Protein AF-A0A3Q7NUF5-F1 (afdb_monomer_lite)

Sequence (103 aa):
NRVARVRVGKGDKLVTYEEVQVPHYTAHCKGWLSLHAGCLVDQLILKRWANQLEICVLVLRQLPAHNFYFLVGYSETLLSHFYKCPVRLHLQTVPSKVVYKYI

Structure (mmCIF, N/CA/C/O backbone):
data_AF-A0A3Q7NUF5-F1
#
_entry.id   AF-A0A3Q7NUF5-F1
#
loop_
_atom_site.group_PDB
_atom_site.id
_atom_site.type_symbol
_atom_site.label_atom_id
_atom_site.label_alt_id
_atom_site.label_comp_id
_atom_site.label_asym_id
_atom_site.label_entity_id
_atom_site.label_seq_id
_atom_site.pdbx_PDB_ins_code
_atom_site.Cartn_x
_atom_site.Cartn_y
_atom_site.Cartn_z
_atom_site.occupancy
_atom_site.B_iso_or_equiv
_atom_site.auth_seq_id
_atom_site.auth_comp_id
_atom_site.auth_asym_id
_atom_site.auth_atom_id
_atom_site.pdbx_PDB_model_num
ATOM 1 N N . ASN A 1 1 ? -13.478 24.978 7.851 1.00 67.25 1 ASN A N 1
ATOM 2 C CA . ASN A 1 1 ? -12.466 24.157 7.149 1.00 67.25 1 ASN A CA 1
ATOM 3 C C . ASN A 1 1 ? -12.748 22.663 7.387 1.00 67.25 1 ASN A C 1
ATOM 5 O O . ASN A 1 1 ? -12.731 22.259 8.546 1.00 67.25 1 ASN A O 1
ATOM 9 N N . ARG A 1 2 ? -13.113 21.879 6.352 1.00 79.06 2 ARG A N 1
ATOM 10 C CA . ARG A 1 2 ? -13.600 20.471 6.464 1.00 79.06 2 ARG A CA 1
ATOM 11 C C . ARG A 1 2 ? -12.648 19.406 5.882 1.00 79.06 2 ARG A C 1
ATOM 13 O O . ARG A 1 2 ? -12.920 18.223 6.036 1.00 79.06 2 ARG A O 1
ATOM 20 N N . VAL A 1 3 ? -11.576 19.809 5.205 1.00 79.38 3 VAL A N 1
ATOM 21 C CA . VAL A 1 3 ? -10.697 18.908 4.439 1.00 79.38 3 VAL A CA 1
ATOM 22 C C . VAL A 1 3 ? -9.870 18.011 5.367 1.00 79.38 3 VAL A C 1
ATOM 24 O O . VAL A 1 3 ? -9.301 18.524 6.331 1.00 79.38 3 VAL A O 1
ATOM 27 N N . ALA A 1 4 ? -9.816 16.704 5.064 1.00 77.56 4 ALA A N 1
ATOM 28 C CA . ALA A 1 4 ? -9.035 15.677 5.773 1.00 77.56 4 ALA A CA 1
ATOM 29 C C . ALA A 1 4 ? -9.155 15.752 7.310 1.00 77.56 4 ALA A C 1
ATOM 31 O O . ALA A 1 4 ? -8.175 15.696 8.045 1.00 77.56 4 ALA A O 1
ATOM 32 N N . ARG A 1 5 ? -10.388 15.948 7.797 1.00 82.56 5 ARG A N 1
ATOM 33 C CA . ARG A 1 5 ? -10.728 15.963 9.224 1.00 82.56 5 ARG A CA 1
ATOM 34 C C . ARG A 1 5 ? -11.799 14.927 9.503 1.00 82.56 5 ARG A C 1
ATOM 36 O O . ARG A 1 5 ? -12.887 14.988 8.926 1.00 82.56 5 ARG A O 1
ATOM 43 N N . VAL A 1 6 ? -11.527 14.031 10.441 1.00 85.38 6 VAL A N 1
ATOM 44 C CA . VAL A 1 6 ? -12.544 13.125 10.976 1.00 85.38 6 VAL A CA 1
ATOM 45 C C . VAL A 1 6 ? -13.426 13.892 11.963 1.00 85.38 6 VAL A C 1
ATOM 47 O O . VAL A 1 6 ? -12.930 14.577 12.855 1.00 85.38 6 VAL A O 1
ATOM 50 N N . ARG A 1 7 ? -14.751 13.822 11.780 1.00 86.31 7 ARG A N 1
ATOM 51 C CA . ARG A 1 7 ? -15.715 14.431 12.710 1.00 86.31 7 ARG A CA 1
ATOM 52 C C . ARG A 1 7 ? -15.830 13.606 13.985 1.00 86.31 7 ARG A C 1
ATOM 54 O O . ARG A 1 7 ? -15.847 12.379 13.911 1.00 86.31 7 ARG A O 1
ATOM 61 N N . VAL A 1 8 ? -15.960 14.314 15.104 1.00 85.62 8 VAL A N 1
ATOM 62 C CA . VAL A 1 8 ? -16.209 13.729 16.423 1.00 85.62 8 VAL A CA 1
ATOM 63 C C . VAL A 1 8 ? -17.616 13.149 16.471 1.00 85.62 8 VAL A C 1
ATOM 65 O O . VAL A 1 8 ? -18.553 13.766 15.956 1.00 85.62 8 VAL A O 1
ATOM 68 N N . GLY A 1 9 ? -17.734 11.950 17.035 1.00 83.38 9 GLY A N 1
ATOM 69 C CA . GLY A 1 9 ? -18.984 11.225 17.188 1.00 83.38 9 GLY A CA 1
ATOM 70 C C . GLY A 1 9 ? -19.235 10.878 18.651 1.00 83.38 9 GLY A C 1
ATOM 71 O O . GLY A 1 9 ? -18.974 11.674 19.547 1.00 83.38 9 GLY A O 1
ATOM 72 N N . LYS A 1 10 ? -19.782 9.683 18.882 1.00 86.44 10 LYS A N 1
ATOM 73 C CA . LYS A 1 10 ? -20.142 9.177 20.213 1.00 86.44 10 LYS A CA 1
ATOM 74 C C . LYS A 1 10 ? -18.965 8.522 20.959 1.00 86.44 10 LYS A C 1
ATOM 76 O O . LYS A 1 10 ? -19.145 8.091 22.089 1.00 86.44 10 LYS A O 1
ATOM 81 N N . GLY A 1 11 ? -17.777 8.462 20.345 1.00 83.19 11 GLY A N 1
ATOM 82 C CA . GLY A 1 11 ? -16.599 7.777 20.887 1.00 83.19 11 GLY A CA 1
ATOM 83 C C . GLY A 1 11 ? -16.390 6.353 20.362 1.00 83.19 11 GLY A C 1
ATOM 84 O O . GLY A 1 11 ? -15.371 5.746 20.659 1.00 83.19 11 GLY A O 1
ATOM 85 N N . ASP A 1 12 ? -17.304 5.814 19.555 1.00 86.12 12 ASP A N 1
ATOM 86 C CA . ASP A 1 12 ? -17.200 4.436 19.050 1.00 86.12 12 ASP A CA 1
ATOM 87 C C . ASP A 1 12 ? -16.319 4.322 17.794 1.00 86.12 12 ASP A C 1
ATOM 89 O O . ASP A 1 12 ? -16.023 3.224 17.314 1.00 86.12 12 ASP A O 1
ATOM 93 N N . LYS A 1 13 ? -15.907 5.454 17.204 1.00 86.12 13 LYS A N 1
ATOM 94 C CA . LYS A 1 13 ? -15.211 5.446 15.922 1.00 86.12 13 LYS A CA 1
ATOM 95 C C . LYS A 1 13 ? -13.721 5.192 16.117 1.00 86.12 13 LYS A C 1
ATOM 97 O O . LYS A 1 13 ? -12.993 6.026 16.650 1.00 86.12 13 LYS A O 1
ATOM 102 N N . LEU A 1 14 ? -13.263 4.063 15.582 1.00 83.94 14 LEU A N 1
ATOM 103 C CA . LEU A 1 14 ? -11.850 3.703 15.484 1.00 83.94 14 LEU A CA 1
ATOM 104 C C . LEU A 1 14 ? -11.158 4.533 14.402 1.00 83.94 14 LEU A C 1
ATOM 106 O O . LEU A 1 14 ? -11.534 4.458 13.227 1.00 83.94 14 LEU A O 1
ATOM 110 N N . VAL A 1 15 ? -10.123 5.283 14.779 1.00 84.38 15 VAL A N 1
ATOM 111 C CA . VAL A 1 15 ? -9.361 6.118 13.844 1.00 84.38 15 VAL A CA 1
ATOM 112 C C . VAL A 1 15 ? -7.878 5.749 13.880 1.00 84.38 15 VAL A C 1
ATOM 114 O O . VAL A 1 15 ? -7.286 5.575 14.950 1.00 84.38 15 VAL A O 1
ATOM 117 N N . THR A 1 16 ? -7.281 5.596 12.696 1.00 84.94 16 THR A N 1
ATOM 118 C CA . THR A 1 16 ? -5.833 5.365 12.535 1.00 84.94 16 THR A CA 1
ATOM 119 C C . THR A 1 16 ? -5.045 6.659 12.699 1.00 84.94 16 THR A C 1
ATOM 121 O O . THR A 1 16 ? -5.582 7.750 12.525 1.00 84.94 16 THR A O 1
ATOM 124 N N . TYR A 1 17 ? -3.750 6.543 12.992 1.00 82.50 17 TYR A N 1
ATOM 125 C CA . TYR A 1 17 ? -2.854 7.691 13.153 1.00 82.50 17 TYR A CA 1
ATOM 126 C C . TYR A 1 17 ? -2.923 8.673 11.968 1.00 82.50 17 TYR A C 1
ATOM 128 O O . TYR A 1 17 ? -3.095 9.876 12.155 1.00 82.50 17 TYR A O 1
ATOM 136 N N . GLU A 1 18 ? -2.891 8.137 10.746 1.00 78.94 18 GLU A N 1
ATOM 137 C CA . GLU A 1 18 ? -2.933 8.920 9.508 1.00 78.94 18 GLU A CA 1
ATOM 138 C C . GLU A 1 18 ? -4.263 9.663 9.302 1.00 78.94 18 GLU A C 1
ATOM 140 O O . GLU A 1 18 ? -4.258 10.779 8.779 1.00 78.94 18 GLU A O 1
ATOM 145 N N . GLU A 1 19 ? -5.381 9.066 9.731 1.00 80.69 19 GLU A N 1
ATOM 146 C CA . GLU A 1 19 ? -6.739 9.617 9.612 1.00 80.69 19 GLU A CA 1
ATOM 147 C C . GLU A 1 19 ? -7.049 10.676 10.690 1.00 80.69 19 GLU A C 1
ATOM 149 O O . GLU A 1 19 ? -7.873 11.563 10.459 1.00 80.69 19 GLU A O 1
ATOM 154 N N . VAL A 1 20 ? -6.428 10.599 11.876 1.00 83.12 20 VAL A N 1
ATOM 155 C CA . VAL A 1 20 ? -6.634 11.593 12.952 1.00 83.12 20 VAL A CA 1
ATOM 156 C C . VAL A 1 20 ? -6.019 12.942 12.581 1.00 83.12 20 VAL A C 1
ATOM 158 O O . VAL A 1 20 ? -6.513 13.992 13.006 1.00 83.12 20 VAL A O 1
ATOM 161 N N . GLN A 1 21 ? -4.946 12.924 11.794 1.00 82.81 21 GLN A N 1
ATOM 162 C CA . GLN A 1 21 ? -4.121 14.100 11.622 1.00 82.81 21 GLN A CA 1
ATOM 163 C C . GLN A 1 21 ? -4.687 15.097 10.612 1.00 82.81 21 GLN A C 1
ATOM 165 O O . GLN A 1 21 ? -4.942 14.793 9.451 1.00 82.81 21 GLN A O 1
ATOM 170 N N . VAL A 1 22 ? -4.824 16.342 11.065 1.00 83.75 22 VAL A N 1
ATOM 171 C CA . VAL A 1 22 ? -5.320 17.452 10.252 1.00 83.75 22 VAL A CA 1
ATOM 172 C C . VAL A 1 22 ? -4.218 17.958 9.306 1.00 83.75 22 VAL A C 1
ATOM 174 O O . VAL A 1 22 ? -3.058 18.004 9.719 1.00 83.75 22 VAL A O 1
ATOM 177 N N . PRO A 1 23 ? -4.545 18.433 8.083 1.00 81.50 23 PRO A N 1
ATOM 178 C CA . PRO A 1 23 ? -3.556 18.855 7.087 1.00 81.50 23 PRO A CA 1
ATOM 179 C C . PRO A 1 23 ? -2.461 19.818 7.571 1.00 81.50 23 PRO A C 1
ATOM 181 O O . PRO A 1 23 ? -1.336 19.739 7.088 1.00 81.50 23 PRO A O 1
ATOM 184 N N . HIS A 1 24 ? -2.749 20.696 8.539 1.00 83.50 24 HIS A N 1
ATOM 185 C CA . HIS A 1 24 ? -1.766 21.655 9.064 1.00 83.50 24 HIS A CA 1
ATOM 186 C C . HIS A 1 24 ? -0.661 21.035 9.931 1.00 83.50 24 HIS A C 1
ATOM 188 O O . HIS A 1 24 ? 0.299 21.724 10.249 1.00 83.50 24 HIS A O 1
ATOM 194 N N . TYR A 1 25 ? -0.763 19.760 10.303 1.00 81.81 25 TYR A N 1
ATOM 195 C CA . TYR A 1 25 ? 0.307 19.057 11.012 1.00 81.81 25 TYR A CA 1
ATOM 196 C C . TYR A 1 25 ? 1.187 18.183 10.102 1.00 81.81 25 TYR A C 1
ATOM 198 O O . TYR A 1 25 ? 2.043 17.435 10.597 1.00 81.81 25 TYR A O 1
ATOM 206 N N . THR A 1 26 ? 0.982 18.252 8.785 1.00 78.94 26 THR A N 1
ATOM 207 C CA . THR A 1 26 ? 1.895 17.652 7.804 1.00 78.94 26 THR A CA 1
ATOM 208 C C . THR A 1 26 ? 3.279 18.283 7.967 1.00 78.94 26 THR A C 1
ATOM 210 O O . THR A 1 26 ? 3.383 19.492 8.149 1.00 78.94 26 THR A O 1
ATOM 213 N N . ALA A 1 27 ? 4.330 17.467 7.942 1.00 77.00 27 ALA A N 1
ATOM 214 C CA . ALA A 1 27 ? 5.724 17.813 8.241 1.00 77.00 27 ALA A CA 1
ATOM 215 C C . ALA A 1 27 ? 6.056 18.176 9.705 1.00 77.00 27 ALA A C 1
ATOM 217 O O . ALA A 1 27 ? 7.235 18.293 10.024 1.00 77.00 27 ALA A O 1
ATOM 218 N N . HIS A 1 28 ? 5.072 18.295 10.607 1.00 82.12 28 HIS A N 1
ATOM 219 C CA . HIS A 1 28 ? 5.330 18.479 12.044 1.00 82.12 28 HIS A CA 1
ATOM 220 C C . HIS A 1 28 ? 5.251 17.153 12.809 1.00 82.12 28 HIS A C 1
ATOM 222 O O . HIS A 1 28 ? 6.209 16.734 13.448 1.00 82.12 28 HIS A O 1
ATOM 228 N N . CYS A 1 29 ? 4.107 16.470 12.720 1.00 72.62 29 CYS A N 1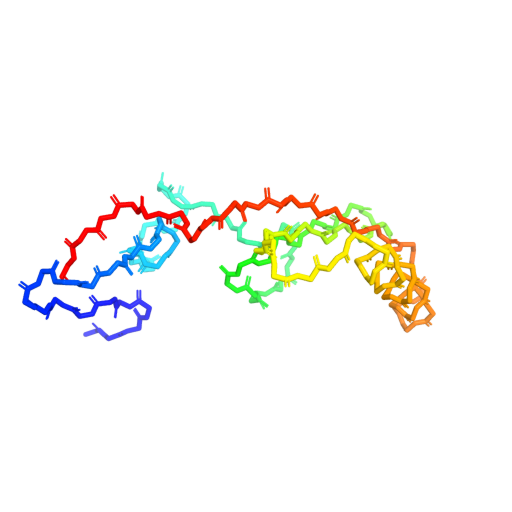
ATOM 229 C CA . CYS A 1 29 ? 3.930 15.145 13.330 1.00 72.62 29 CYS A CA 1
ATOM 230 C C . CYS A 1 29 ? 3.651 14.053 12.295 1.00 72.62 29 CYS A C 1
ATOM 232 O O . CYS A 1 29 ? 3.839 12.882 12.592 1.00 72.62 29 CYS A O 1
ATOM 234 N N . LYS A 1 30 ? 3.205 14.419 11.087 1.00 78.19 30 LYS A N 1
ATOM 235 C CA . LYS A 1 30 ? 2.897 13.472 10.011 1.00 78.19 30 LYS A CA 1
ATOM 236 C C . LYS A 1 30 ? 3.886 13.629 8.863 1.00 78.19 30 LYS A C 1
ATOM 238 O O . LYS A 1 30 ? 4.137 14.744 8.409 1.00 78.19 30 LYS A O 1
ATOM 243 N N . GLY A 1 31 ? 4.444 12.509 8.416 1.00 74.31 31 GLY A N 1
ATOM 244 C CA . GLY A 1 31 ? 5.298 12.452 7.233 1.00 74.31 31 GLY A CA 1
ATOM 245 C C . GLY A 1 31 ? 4.500 12.541 5.932 1.00 74.31 31 GLY A C 1
ATOM 246 O O . GLY A 1 31 ? 3.272 12.617 5.927 1.00 74.31 31 GLY A O 1
ATOM 247 N N . TRP A 1 32 ? 5.209 12.513 4.808 1.00 77.62 32 TRP A N 1
ATOM 248 C CA . TRP A 1 32 ? 4.592 12.409 3.489 1.00 77.62 32 TRP A CA 1
ATOM 249 C C . TRP A 1 32 ? 4.392 10.939 3.118 1.00 77.62 32 TRP A C 1
ATOM 251 O O . TRP A 1 32 ? 5.297 10.126 3.290 1.00 77.62 32 TRP A O 1
ATOM 261 N N . LEU A 1 33 ? 3.220 10.606 2.573 1.00 70.69 33 LEU A N 1
ATOM 262 C CA . LEU A 1 33 ? 2.911 9.252 2.088 1.00 70.69 33 LEU A CA 1
ATOM 263 C C . LEU A 1 33 ? 3.615 8.926 0.759 1.00 70.69 33 LEU A C 1
ATOM 265 O O . LEU A 1 33 ? 3.828 7.764 0.428 1.00 70.69 33 LEU A O 1
ATOM 269 N N . SER A 1 34 ? 4.025 9.956 0.021 1.00 67.00 34 SER A N 1
ATOM 270 C CA . SER A 1 34 ? 4.833 9.857 -1.192 1.00 67.00 34 SER A CA 1
ATOM 271 C C . SER A 1 34 ? 6.139 10.628 -1.011 1.00 67.00 34 SER A C 1
ATOM 273 O O . SER A 1 34 ? 6.119 11.822 -0.714 1.00 67.00 34 SER A O 1
ATOM 275 N N . LEU A 1 35 ? 7.276 9.977 -1.251 1.00 66.62 35 LEU A N 1
ATOM 276 C CA . LEU A 1 35 ? 8.607 10.603 -1.245 1.00 66.62 35 LEU A CA 1
ATOM 277 C C . LEU A 1 35 ? 9.065 10.972 -2.671 1.00 66.62 35 LEU A C 1
ATOM 279 O O . LEU A 1 35 ? 10.212 10.759 -3.050 1.00 66.62 35 LEU A O 1
ATOM 283 N N . HIS A 1 36 ? 8.147 11.515 -3.476 1.00 59.38 36 HIS A N 1
ATOM 284 C CA . HIS A 1 36 ? 8.415 12.149 -4.770 1.00 59.38 36 HIS A CA 1
ATOM 285 C C . HIS A 1 36 ? 7.402 13.273 -5.033 1.00 59.38 36 HIS A C 1
ATOM 287 O O . HIS A 1 36 ? 6.367 13.356 -4.371 1.00 59.38 36 HIS A O 1
ATOM 293 N N . ALA A 1 37 ? 7.678 14.135 -6.014 1.00 38.03 37 ALA A N 1
ATOM 294 C CA . ALA A 1 37 ? 6.779 15.215 -6.420 1.00 38.03 37 ALA A CA 1
ATOM 295 C C . ALA A 1 37 ? 5.505 14.646 -7.083 1.00 38.03 37 ALA A C 1
ATOM 297 O O . ALA A 1 37 ? 5.481 14.398 -8.283 1.00 38.03 37 ALA A O 1
ATOM 298 N N . GLY A 1 38 ? 4.473 14.343 -6.296 1.00 36.78 38 GLY A N 1
ATOM 299 C CA . GLY A 1 38 ? 3.172 13.866 -6.781 1.00 36.78 38 GLY A CA 1
ATOM 300 C C . GLY A 1 38 ? 2.404 13.120 -5.690 1.00 36.78 38 GLY A C 1
ATOM 301 O O . GLY A 1 38 ? 2.864 12.092 -5.214 1.00 36.78 38 GLY A O 1
ATOM 302 N N . CYS A 1 39 ? 1.268 13.675 -5.272 1.00 31.27 39 CYS A N 1
ATOM 303 C CA . CYS A 1 39 ? 0.503 13.306 -4.077 1.00 31.27 39 CYS A CA 1
ATOM 304 C C . CYS A 1 39 ? -0.508 12.154 -4.314 1.00 31.27 39 CYS A C 1
ATOM 306 O O . CYS A 1 39 ? -1.042 12.055 -5.416 1.00 31.27 39 CYS A O 1
ATOM 308 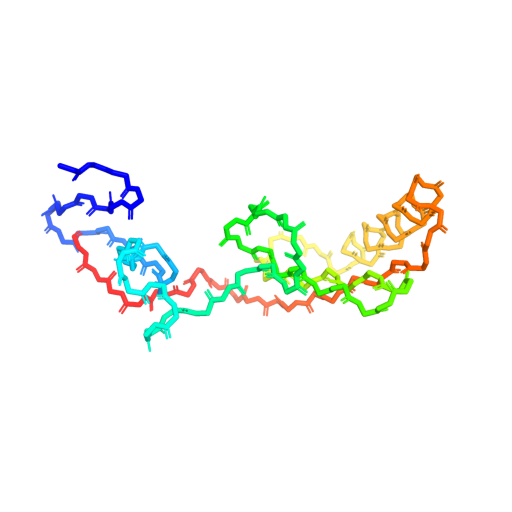N N . LEU A 1 40 ? -0.839 11.434 -3.221 1.00 33.28 40 LEU A N 1
ATOM 309 C CA . LEU A 1 40 ? -2.027 10.589 -2.917 1.00 33.28 40 LEU A CA 1
ATOM 310 C C . LEU A 1 40 ? -1.932 9.061 -3.106 1.00 33.28 40 LEU A C 1
ATOM 312 O O . LEU A 1 40 ? -2.074 8.598 -4.228 1.00 33.28 40 LEU A O 1
ATOM 316 N N . VAL A 1 41 ? -1.876 8.313 -1.983 1.00 39.72 41 VAL A N 1
ATOM 317 C CA . VAL A 1 41 ? -2.729 7.143 -1.622 1.00 39.72 41 VAL A CA 1
ATOM 318 C C . VAL A 1 41 ? -2.642 6.937 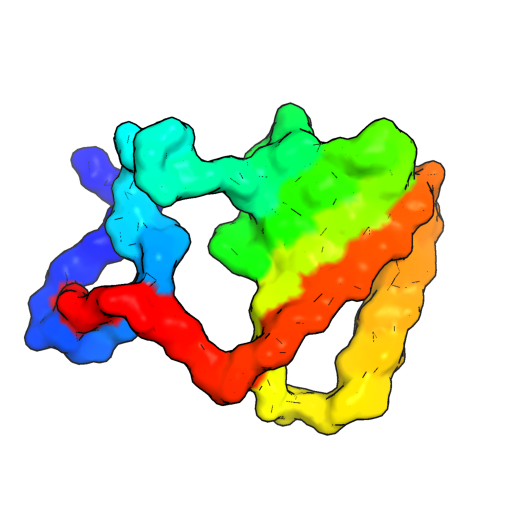-0.086 1.00 39.72 41 VAL A C 1
ATOM 320 O O . VAL A 1 41 ? -1.572 6.668 0.444 1.00 39.72 41 VAL A O 1
ATOM 323 N N . ASP A 1 42 ? -3.755 7.057 0.650 1.00 53.19 42 ASP A N 1
ATOM 324 C CA . ASP A 1 42 ? -3.791 7.241 2.125 1.00 53.19 42 ASP A CA 1
ATOM 325 C C . ASP A 1 42 ? -3.274 6.085 3.013 1.00 53.19 42 ASP A C 1
ATOM 327 O O . ASP A 1 42 ? -3.063 6.271 4.209 1.00 53.19 42 ASP A O 1
ATOM 331 N N . GLN A 1 43 ? -3.053 4.889 2.467 1.00 64.62 43 GLN A N 1
ATOM 332 C CA . GLN A 1 43 ? -2.509 3.737 3.217 1.00 64.62 43 GLN A CA 1
ATOM 333 C C . GLN A 1 43 ? -1.311 3.084 2.533 1.00 64.62 43 GLN A C 1
ATOM 335 O O . GLN A 1 43 ? -0.812 2.052 2.987 1.00 64.62 43 GLN A O 1
ATOM 340 N N . LEU A 1 44 ? -0.866 3.670 1.426 1.00 73.31 44 LEU A N 1
ATOM 341 C CA . LEU A 1 44 ? 0.150 3.091 0.577 1.00 73.31 44 LEU A CA 1
ATOM 342 C C . LEU A 1 44 ? 1.315 4.066 0.509 1.00 73.31 44 LEU A C 1
ATOM 344 O O . LEU A 1 44 ? 1.167 5.212 0.093 1.00 73.31 44 LEU A O 1
ATOM 348 N N . ILE A 1 45 ? 2.475 3.609 0.963 1.00 81.31 45 ILE A N 1
ATOM 349 C CA . ILE A 1 45 ? 3.674 4.432 1.003 1.00 81.31 45 ILE A CA 1
ATOM 350 C C . ILE A 1 45 ? 4.405 4.232 -0.319 1.00 81.31 45 ILE A C 1
ATOM 352 O O . ILE A 1 45 ? 4.848 3.125 -0.631 1.00 81.31 45 ILE A O 1
ATOM 356 N N . LEU A 1 46 ? 4.538 5.312 -1.085 1.00 84.75 46 LEU A N 1
ATOM 357 C CA . LEU A 1 46 ? 5.250 5.322 -2.358 1.00 84.75 46 LEU A CA 1
ATOM 358 C C . LEU A 1 46 ? 6.639 5.926 -2.176 1.00 84.75 46 LEU A C 1
ATOM 360 O O . LEU A 1 46 ? 6.799 7.103 -1.833 1.00 84.75 46 LEU A O 1
ATOM 364 N N . LYS A 1 47 ? 7.662 5.122 -2.451 1.00 84.38 47 LYS A N 1
ATOM 365 C CA . LYS A 1 47 ? 9.059 5.545 -2.466 1.00 84.38 47 LYS A CA 1
ATOM 366 C C . LYS A 1 47 ? 9.576 5.442 -3.889 1.00 84.38 47 LYS A C 1
ATOM 368 O O . LYS A 1 47 ? 9.576 4.373 -4.487 1.00 84.38 47 LYS A O 1
ATOM 373 N N . ARG A 1 48 ? 10.025 6.562 -4.447 1.00 84.00 48 ARG A N 1
ATOM 374 C CA . ARG A 1 48 ? 10.693 6.564 -5.748 1.00 84.00 48 ARG A CA 1
ATOM 375 C C . ARG A 1 48 ? 12.161 6.870 -5.532 1.00 84.00 48 ARG A C 1
ATOM 377 O O . ARG A 1 48 ? 12.500 7.959 -5.077 1.00 84.00 48 ARG A O 1
ATOM 384 N N . TRP A 1 49 ? 13.016 5.912 -5.861 1.00 82.88 49 TRP A N 1
ATOM 385 C CA . TRP A 1 49 ? 14.459 6.060 -5.757 1.00 82.88 49 TRP A CA 1
ATOM 386 C C . TRP A 1 49 ? 15.070 5.942 -7.151 1.00 82.88 49 TRP A C 1
ATOM 388 O O . TRP A 1 49 ? 15.198 4.852 -7.707 1.00 82.88 49 TRP A O 1
ATOM 398 N N . ALA A 1 50 ? 15.379 7.093 -7.753 1.00 85.38 50 ALA A N 1
ATOM 399 C CA . ALA A 1 50 ? 15.765 7.201 -9.160 1.00 85.38 50 ALA A CA 1
ATOM 400 C C . ALA A 1 50 ? 14.754 6.493 -10.093 1.00 85.38 50 ALA A C 1
ATOM 402 O O . ALA A 1 50 ? 13.586 6.892 -10.165 1.00 85.38 50 ALA A O 1
ATOM 403 N N . ASN A 1 51 ? 15.197 5.456 -10.812 1.00 88.31 51 ASN A N 1
ATOM 404 C CA . ASN A 1 51 ? 14.341 4.661 -11.691 1.00 88.31 51 ASN A CA 1
ATOM 405 C C . ASN A 1 51 ? 13.571 3.557 -10.944 1.00 88.31 51 ASN A C 1
ATOM 407 O O . ASN A 1 51 ? 12.655 2.980 -11.504 1.00 88.31 51 ASN A O 1
ATOM 411 N N . GLN A 1 52 ? 13.911 3.237 -9.697 1.00 88.62 52 GLN A N 1
ATOM 412 C CA . GLN A 1 52 ? 13.219 2.194 -8.946 1.00 88.62 52 GLN A CA 1
ATOM 413 C C . GLN A 1 52 ? 11.992 2.758 -8.230 1.00 88.62 52 GLN A C 1
ATOM 415 O O . GLN A 1 52 ? 12.049 3.818 -7.598 1.00 88.62 52 GLN A O 1
ATOM 420 N N . LEU A 1 53 ? 10.880 2.032 -8.323 1.00 90.81 53 LEU A N 1
ATOM 421 C CA . LEU A 1 53 ? 9.632 2.373 -7.657 1.00 90.81 53 LEU A CA 1
ATOM 422 C C . LEU A 1 53 ? 9.315 1.314 -6.598 1.00 90.81 53 LEU A C 1
ATOM 424 O O . LEU A 1 53 ? 9.118 0.143 -6.903 1.00 90.81 53 LEU A O 1
ATOM 428 N N . GLU A 1 54 ? 9.290 1.739 -5.343 1.00 90.62 54 GLU A N 1
ATOM 429 C CA . GLU A 1 54 ? 9.007 0.912 -4.176 1.00 90.62 54 GLU A CA 1
ATOM 430 C C . GLU A 1 54 ? 7.624 1.258 -3.621 1.00 90.62 54 GLU A C 1
ATOM 432 O O . GLU A 1 54 ? 7.341 2.398 -3.242 1.00 90.62 54 GLU A O 1
ATOM 437 N N . ILE A 1 55 ? 6.755 0.251 -3.583 1.00 89.94 55 ILE A N 1
ATOM 438 C CA . ILE A 1 55 ? 5.370 0.336 -3.121 1.00 89.94 55 ILE A CA 1
ATOM 439 C C . ILE A 1 55 ? 5.286 -0.423 -1.802 1.00 89.94 55 ILE A C 1
ATOM 441 O O . ILE A 1 55 ? 5.366 -1.648 -1.796 1.00 89.94 55 ILE A O 1
ATOM 445 N N . CYS A 1 56 ? 5.107 0.274 -0.682 1.00 87.00 56 CYS A N 1
ATOM 446 C CA . CYS A 1 56 ? 4.908 -0.370 0.614 1.00 87.00 56 CYS A CA 1
ATOM 447 C C . CYS A 1 56 ? 3.428 -0.328 1.009 1.00 87.00 56 CYS A C 1
ATOM 449 O O . CYS A 1 56 ? 2.827 0.746 1.076 1.00 87.00 56 CYS A O 1
ATOM 451 N N . VAL A 1 57 ? 2.852 -1.494 1.306 1.00 84.50 57 VAL A N 1
ATOM 452 C CA . VAL A 1 57 ? 1.431 -1.650 1.646 1.00 84.50 57 VAL A CA 1
ATOM 453 C C . VAL A 1 57 ? 1.277 -2.345 2.996 1.00 84.50 57 VAL A C 1
ATOM 455 O O . VAL A 1 57 ? 1.871 -3.398 3.243 1.00 84.50 57 VAL A O 1
ATOM 458 N N . LEU A 1 58 ? 0.422 -1.787 3.853 1.00 81.75 58 LEU A N 1
ATOM 459 C CA . LEU A 1 58 ? -0.088 -2.461 5.046 1.00 81.75 58 LEU A CA 1
ATOM 460 C C . LEU A 1 58 ? -1.359 -3.237 4.689 1.00 81.75 58 LEU A C 1
ATOM 462 O O . LEU A 1 58 ? -2.340 -2.649 4.243 1.00 81.75 58 LEU A O 1
ATOM 466 N N . VAL A 1 59 ? -1.350 -4.556 4.883 1.00 82.88 59 VAL A N 1
ATOM 467 C CA . VAL A 1 59 ? -2.431 -5.448 4.434 1.00 82.88 59 VAL A CA 1
ATOM 468 C C . VAL A 1 59 ? -3.010 -6.256 5.592 1.00 82.88 59 VAL A C 1
ATOM 470 O O . VAL A 1 59 ? -2.283 -6.743 6.456 1.00 82.88 59 VAL A O 1
ATOM 473 N N . LEU A 1 60 ? -4.334 -6.431 5.605 1.00 81.31 60 LEU A N 1
ATOM 474 C CA . LEU A 1 60 ? -5.022 -7.292 6.568 1.00 81.31 60 LEU A CA 1
ATOM 475 C C . LEU A 1 60 ? -4.953 -8.764 6.143 1.00 81.31 60 LEU A C 1
ATOM 477 O O . LEU A 1 60 ? -5.060 -9.091 4.962 1.00 81.31 60 LEU A O 1
ATOM 481 N N . ARG A 1 61 ? -4.831 -9.672 7.115 1.00 78.00 61 ARG A N 1
ATOM 482 C CA . ARG A 1 61 ? -4.764 -11.131 6.891 1.00 78.00 61 ARG A CA 1
ATOM 483 C C . ARG A 1 61 ? -6.130 -11.754 6.562 1.00 78.00 61 ARG A C 1
ATOM 485 O O . ARG A 1 61 ? -6.594 -12.639 7.268 1.00 78.00 61 ARG A O 1
ATOM 492 N N . GLN A 1 62 ? -6.790 -11.271 5.512 1.00 77.44 62 GLN A N 1
ATOM 493 C CA . GLN A 1 62 ? -8.096 -11.786 5.077 1.00 77.44 62 GLN A CA 1
ATOM 494 C C . GLN A 1 62 ? -7.983 -12.964 4.099 1.00 77.44 62 GLN A C 1
ATOM 496 O O . GLN A 1 62 ? -8.887 -13.790 4.030 1.00 77.44 62 GLN A O 1
ATOM 501 N N . LEU A 1 63 ? -6.882 -13.044 3.346 1.00 79.00 63 LEU A N 1
ATOM 502 C CA . LEU A 1 63 ? -6.666 -14.036 2.291 1.00 79.00 63 LEU A CA 1
ATOM 503 C C . LEU A 1 63 ? -5.526 -15.005 2.653 1.00 79.00 63 LEU A C 1
ATOM 505 O O . LEU A 1 63 ? -4.628 -14.645 3.420 1.00 79.00 63 LEU A O 1
ATOM 509 N N . PRO A 1 64 ? -5.525 -16.231 2.100 1.00 84.88 64 PRO A N 1
ATOM 510 C CA . PRO A 1 64 ? -4.428 -17.174 2.284 1.00 84.88 64 PRO A CA 1
ATOM 511 C C . PRO A 1 64 ? -3.146 -16.687 1.588 1.00 84.88 64 PRO A C 1
ATOM 513 O O . PRO A 1 64 ? -3.189 -16.015 0.557 1.00 84.88 64 PRO A O 1
ATOM 516 N N . ALA A 1 65 ? -1.986 -17.063 2.135 1.00 85.62 65 ALA A N 1
ATOM 517 C CA . ALA A 1 65 ? -0.680 -16.539 1.721 1.00 85.62 65 ALA A CA 1
ATOM 518 C C . ALA A 1 65 ? -0.363 -16.723 0.224 1.00 85.62 65 ALA A C 1
ATOM 520 O O . ALA A 1 65 ? 0.257 -15.851 -0.379 1.00 85.62 65 ALA A O 1
ATOM 521 N N . HIS A 1 66 ? -0.815 -17.815 -0.400 1.00 91.38 66 HIS A N 1
ATOM 522 C CA . HIS A 1 66 ? -0.546 -18.086 -1.817 1.00 91.38 66 HIS A CA 1
ATOM 523 C C . HIS A 1 66 ? -1.162 -17.031 -2.751 1.00 91.38 66 HIS A C 1
ATOM 525 O O . HIS A 1 66 ? -0.515 -16.608 -3.707 1.00 91.38 66 HIS A O 1
ATOM 531 N N . ASN A 1 67 ? -2.366 -16.543 -2.435 1.00 88.62 67 ASN A N 1
ATOM 532 C CA . ASN A 1 67 ? -3.018 -15.492 -3.216 1.00 88.62 67 ASN A CA 1
ATOM 533 C C . ASN A 1 67 ? -2.254 -14.170 -3.110 1.00 88.62 67 ASN A C 1
ATOM 535 O O . ASN A 1 67 ? -2.172 -13.432 -4.089 1.00 88.62 67 ASN A O 1
ATOM 539 N N . PHE A 1 68 ? -1.643 -13.887 -1.955 1.00 88.62 68 PHE A N 1
ATOM 540 C CA . PHE A 1 68 ? -0.801 -12.703 -1.800 1.00 88.62 68 PHE A CA 1
ATOM 541 C C . PHE A 1 68 ? 0.453 -12.774 -2.666 1.00 88.62 68 PHE A C 1
ATOM 543 O O . PHE A 1 68 ? 0.725 -11.819 -3.385 1.00 88.62 68 PHE A O 1
ATOM 550 N N . TYR A 1 69 ? 1.179 -13.894 -2.665 1.00 90.75 69 TYR A N 1
ATOM 551 C CA . TYR A 1 69 ? 2.369 -14.038 -3.512 1.00 90.75 69 TYR A CA 1
ATOM 552 C C . TYR A 1 69 ? 2.040 -13.930 -5.005 1.00 90.75 69 TYR A C 1
ATOM 554 O O . TYR A 1 69 ? 2.782 -13.288 -5.748 1.00 90.75 69 TYR A O 1
ATOM 562 N N . PHE A 1 70 ? 0.903 -14.488 -5.432 1.00 93.12 70 PHE A N 1
ATOM 563 C CA . PHE A 1 70 ? 0.421 -14.335 -6.803 1.00 93.12 70 PHE A CA 1
ATOM 564 C C . PHE A 1 70 ? 0.147 -12.866 -7.154 1.00 93.12 70 PHE A C 1
ATOM 566 O O . PHE A 1 70 ? 0.654 -12.365 -8.156 1.00 93.12 70 PHE A O 1
ATOM 573 N N . LEU A 1 71 ? -0.618 -12.160 -6.315 1.00 90.56 71 LEU A N 1
ATOM 574 C CA . LEU A 1 71 ? -0.962 -10.755 -6.543 1.00 90.56 71 LEU A CA 1
ATOM 575 C C . LEU A 1 71 ? 0.272 -9.846 -6.536 1.00 90.56 71 LEU A C 1
ATOM 577 O O . LEU A 1 71 ? 0.346 -8.931 -7.354 1.00 90.56 71 LEU A O 1
ATOM 581 N N . VAL A 1 72 ? 1.249 -10.118 -5.666 1.00 92.00 72 VAL A N 1
ATOM 582 C CA . VAL A 1 72 ? 2.529 -9.397 -5.640 1.00 92.00 72 VAL A CA 1
ATOM 583 C C . VAL A 1 72 ? 3.236 -9.540 -6.982 1.00 92.00 72 VAL A C 1
ATOM 585 O O . VAL A 1 72 ? 3.435 -8.530 -7.652 1.00 92.00 72 VAL A O 1
ATOM 588 N N . GLY A 1 73 ? 3.510 -10.766 -7.437 1.00 94.44 73 GLY A N 1
ATOM 589 C CA . GLY A 1 73 ? 4.205 -10.983 -8.710 1.00 94.44 73 GLY A CA 1
ATOM 590 C C . GLY A 1 73 ? 3.436 -10.440 -9.922 1.00 94.44 73 GLY A C 1
ATOM 591 O O . GLY A 1 73 ? 4.024 -9.837 -10.823 1.00 94.44 73 GLY A O 1
ATOM 592 N N . TYR A 1 74 ? 2.108 -10.584 -9.926 1.00 94.81 74 TYR A N 1
ATOM 593 C CA . TYR A 1 74 ? 1.244 -10.015 -10.962 1.00 94.81 74 TYR A CA 1
ATOM 594 C C . TYR A 1 74 ? 1.354 -8.486 -11.020 1.00 94.81 74 TYR A C 1
ATOM 596 O O . TYR A 1 74 ? 1.530 -7.907 -12.091 1.00 94.81 74 TYR A O 1
ATOM 604 N N . SER A 1 75 ? 1.286 -7.822 -9.867 1.00 92.56 75 SER A N 1
ATOM 605 C CA . SER A 1 75 ? 1.369 -6.364 -9.803 1.00 92.56 75 SER A CA 1
ATOM 606 C C . SER A 1 75 ? 2.761 -5.834 -10.150 1.00 92.56 75 SER A C 1
ATOM 608 O O . SER A 1 75 ? 2.854 -4.874 -10.908 1.00 92.56 75 SER A O 1
ATOM 610 N N . GLU A 1 76 ? 3.840 -6.467 -9.682 1.00 94.31 76 GLU A N 1
ATOM 611 C CA . GLU A 1 76 ? 5.212 -6.058 -10.007 1.00 94.31 76 GLU A CA 1
ATOM 612 C C . GLU A 1 76 ? 5.470 -6.134 -11.514 1.00 94.31 76 GLU A C 1
ATOM 614 O O . GLU A 1 76 ? 5.925 -5.163 -12.117 1.00 94.31 76 GLU A O 1
ATOM 619 N N . THR A 1 77 ? 5.099 -7.248 -12.152 1.00 96.12 77 THR A N 1
ATOM 620 C CA . THR A 1 77 ? 5.291 -7.433 -13.599 1.00 96.12 77 THR A CA 1
ATOM 621 C C . THR A 1 77 ? 4.447 -6.466 -14.430 1.00 96.12 77 THR A C 1
ATOM 623 O O . THR A 1 77 ? 4.971 -5.828 -15.350 1.00 96.12 77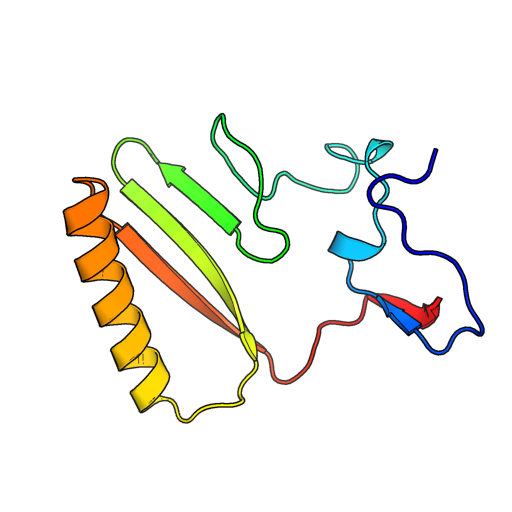 THR A O 1
ATOM 626 N N . LEU A 1 78 ? 3.165 -6.295 -14.090 1.00 96.38 78 LEU A N 1
ATOM 627 C CA . LEU A 1 78 ? 2.260 -5.378 -14.786 1.00 96.38 78 LEU A CA 1
ATOM 628 C C . LEU A 1 78 ? 2.735 -3.928 -14.660 1.00 96.38 78 LEU A C 1
ATOM 630 O O . LEU A 1 78 ? 2.851 -3.223 -15.666 1.00 96.38 78 LEU A O 1
ATOM 634 N N . LEU A 1 79 ? 3.038 -3.482 -13.439 1.00 93.75 79 LEU A N 1
ATOM 635 C CA . LEU A 1 79 ? 3.459 -2.107 -13.180 1.00 93.75 79 LEU A CA 1
ATOM 636 C C . LEU A 1 79 ? 4.829 -1.824 -13.796 1.00 93.75 79 LEU A C 1
ATOM 638 O O . LEU A 1 79 ? 5.020 -0.745 -14.355 1.00 93.75 79 LEU A O 1
ATOM 642 N N . SER A 1 80 ? 5.753 -2.788 -13.788 1.00 94.88 80 SER A N 1
ATOM 643 C CA . SER A 1 80 ? 7.034 -2.627 -14.475 1.00 94.88 80 SER A CA 1
ATOM 644 C C . SER A 1 80 ? 6.880 -2.473 -15.982 1.00 94.88 80 SER A C 1
ATOM 646 O O . SER A 1 80 ? 7.531 -1.616 -16.585 1.00 94.88 80 SER A O 1
ATOM 648 N N . HIS A 1 81 ? 5.985 -3.243 -16.604 1.00 95.94 81 HIS A N 1
ATOM 649 C CA . HIS A 1 81 ? 5.721 -3.101 -18.033 1.00 95.94 81 HIS A CA 1
ATOM 650 C C . HIS A 1 81 ? 5.035 -1.768 -18.375 1.00 95.94 81 HIS A C 1
ATOM 652 O O . HIS A 1 81 ? 5.330 -1.174 -19.420 1.00 95.94 81 HIS A O 1
ATOM 658 N N . PHE A 1 82 ? 4.144 -1.294 -17.500 1.00 95.56 82 PHE A N 1
ATOM 659 C CA . PHE A 1 82 ? 3.394 -0.053 -17.684 1.00 95.56 82 PHE A CA 1
ATOM 660 C C . PHE A 1 82 ? 4.267 1.193 -17.488 1.00 95.56 82 PHE A C 1
ATOM 662 O O . PHE A 1 82 ? 4.312 2.055 -18.362 1.00 95.56 82 PHE A O 1
ATOM 669 N N . TYR A 1 83 ? 5.014 1.265 -16.383 1.00 89.75 83 TYR A N 1
ATOM 670 C CA . TYR A 1 83 ? 5.840 2.425 -16.028 1.00 89.75 83 TYR A CA 1
ATOM 671 C C . TYR A 1 83 ? 7.257 2.393 -16.612 1.00 89.75 83 TYR A C 1
ATOM 673 O O . TYR A 1 83 ? 8.009 3.350 -16.433 1.00 89.75 83 TYR A O 1
ATOM 681 N N . LYS A 1 84 ? 7.620 1.320 -17.332 1.00 94.69 84 LYS A N 1
ATOM 682 C CA . LYS A 1 84 ? 8.948 1.120 -17.945 1.00 94.69 84 LYS A CA 1
ATOM 683 C C . LYS A 1 84 ? 10.096 1.191 -16.932 1.00 94.69 84 LYS A C 1
ATOM 685 O O . LYS A 1 84 ? 11.215 1.570 -17.273 1.00 94.69 84 LYS A O 1
ATOM 690 N N . CYS A 1 85 ? 9.820 0.816 -15.687 1.00 91.88 85 CYS A N 1
ATOM 691 C CA . CYS A 1 85 ? 10.758 0.916 -14.582 1.00 91.88 85 CYS A CA 1
ATOM 692 C C . CYS A 1 85 ? 10.665 -0.304 -13.646 1.00 91.88 85 CYS A C 1
ATOM 694 O O . CYS A 1 85 ? 9.6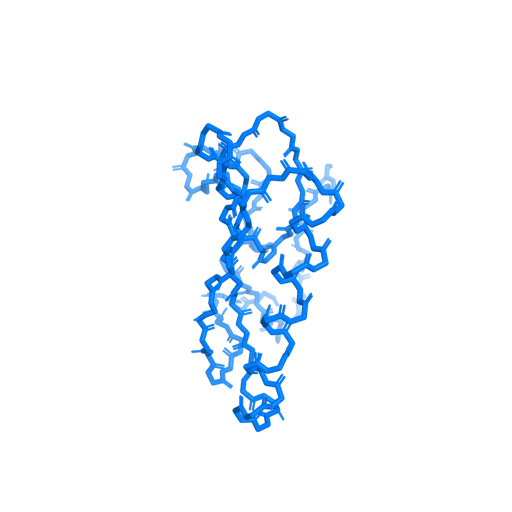23 -0.963 -13.593 1.00 91.88 85 CYS A O 1
ATOM 696 N N . PRO A 1 86 ? 11.739 -0.665 -12.924 1.00 94.19 86 PRO A N 1
ATOM 697 C CA . PRO A 1 86 ? 11.683 -1.752 -11.953 1.00 94.19 86 PRO A CA 1
ATOM 698 C C . PRO A 1 86 ? 10.800 -1.359 -10.761 1.00 94.19 86 PRO A C 1
ATOM 700 O O . PRO A 1 86 ? 11.070 -0.370 -10.073 1.00 94.19 86 PRO A O 1
ATOM 703 N N . VAL A 1 87 ? 9.753 -2.150 -10.520 1.00 94.88 87 VAL A N 1
ATOM 704 C CA . VAL A 1 87 ? 8.802 -1.969 -9.418 1.00 94.88 87 VAL A CA 1
ATOM 705 C C . VAL A 1 87 ? 9.026 -3.068 -8.386 1.00 94.88 87 VAL A C 1
ATOM 707 O O . VAL A 1 87 ? 9.160 -4.233 -8.748 1.00 94.88 87 VAL A O 1
ATOM 710 N N . ARG A 1 88 ? 9.071 -2.699 -7.104 1.00 93.25 88 ARG A N 1
ATOM 711 C CA . ARG A 1 88 ? 9.150 -3.631 -5.972 1.00 93.25 88 ARG A CA 1
ATOM 712 C C . ARG A 1 88 ? 8.016 -3.371 -4.999 1.00 93.25 88 ARG A C 1
ATOM 714 O O . ARG A 1 88 ? 7.791 -2.223 -4.610 1.00 93.25 88 ARG A O 1
ATOM 721 N N . LEU A 1 89 ? 7.326 -4.427 -4.589 1.00 91.69 89 LEU A N 1
ATOM 722 C CA . LEU A 1 89 ? 6.185 -4.336 -3.690 1.00 91.69 89 LEU A CA 1
ATOM 723 C C . LEU A 1 89 ? 6.520 -4.965 -2.330 1.00 91.69 89 LEU A C 1
ATOM 725 O O . LEU A 1 89 ? 6.771 -6.161 -2.206 1.00 91.69 89 LEU A O 1
ATOM 729 N N . HIS A 1 90 ? 6.501 -4.146 -1.281 1.00 89.44 90 HIS A N 1
ATOM 730 C CA . HIS A 1 90 ? 6.718 -4.565 0.100 1.00 89.44 90 HIS A CA 1
ATOM 731 C C . HIS A 1 90 ? 5.385 -4.686 0.840 1.00 89.44 90 HIS A C 1
ATOM 733 O O . HIS A 1 90 ? 4.680 -3.697 1.045 1.0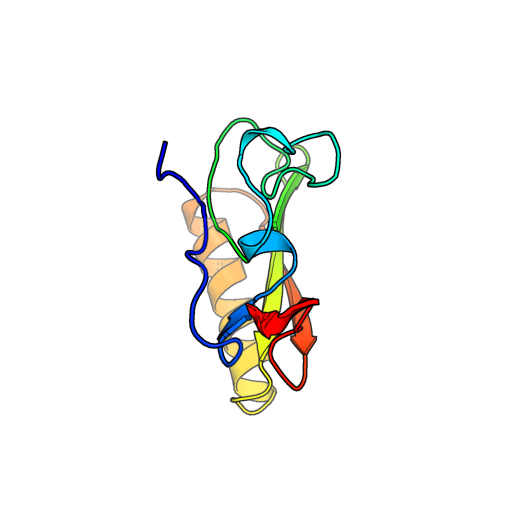0 89.44 90 HIS A O 1
ATOM 739 N N . LEU A 1 91 ? 5.052 -5.899 1.280 1.00 86.44 91 LEU A N 1
ATOM 740 C CA . LEU A 1 91 ? 3.854 -6.169 2.069 1.00 86.44 91 LEU A CA 1
ATOM 741 C C . LEU A 1 91 ? 4.184 -6.304 3.553 1.00 86.44 91 LEU A C 1
ATOM 743 O O . LEU A 1 91 ? 5.016 -7.121 3.942 1.00 86.44 91 LEU A O 1
ATOM 747 N N . GLN A 1 92 ? 3.452 -5.574 4.390 1.00 86.06 92 GLN A N 1
ATOM 748 C CA . GLN A 1 92 ? 3.441 -5.782 5.833 1.00 86.06 92 GLN A CA 1
ATOM 749 C C . GLN A 1 92 ? 2.048 -6.239 6.267 1.00 86.06 92 GLN A C 1
ATOM 751 O O . GLN A 1 92 ? 1.078 -5.487 6.189 1.00 86.06 92 GLN A O 1
ATOM 756 N N . THR A 1 93 ? 1.932 -7.487 6.729 1.00 83.56 93 THR A N 1
ATOM 757 C CA . THR A 1 93 ? 0.642 -8.016 7.191 1.00 83.56 93 THR A CA 1
ATOM 758 C C . THR A 1 93 ? 0.352 -7.593 8.625 1.00 83.56 93 THR A C 1
ATOM 760 O O . THR A 1 93 ? 1.204 -7.785 9.495 1.00 83.56 93 THR A O 1
ATOM 763 N N . VAL A 1 94 ? -0.866 -7.132 8.894 1.00 82.56 94 VAL A N 1
ATOM 764 C CA . VAL A 1 94 ? -1.353 -6.805 10.239 1.00 82.56 94 VAL A CA 1
ATOM 765 C C . VAL A 1 94 ? -2.624 -7.613 10.533 1.00 82.56 94 VAL A C 1
ATOM 767 O O . VAL A 1 94 ? -3.443 -7.808 9.631 1.00 82.56 94 VAL A O 1
ATOM 770 N N . PRO A 1 95 ? -2.806 -8.133 11.763 1.00 81.56 95 PRO A N 1
ATOM 771 C CA . PRO A 1 95 ? -3.996 -8.912 12.116 1.00 81.56 95 PRO A CA 1
ATOM 772 C C . PRO A 1 95 ? -5.293 -8.084 12.119 1.00 81.56 95 PRO A C 1
ATOM 774 O O . PRO A 1 95 ? -6.340 -8.597 11.741 1.00 81.56 95 PRO A O 1
ATOM 777 N N . SER A 1 96 ? -5.235 -6.810 12.510 1.00 80.06 96 SER A N 1
ATOM 778 C CA . SER A 1 96 ? -6.391 -5.910 12.614 1.00 80.06 96 SER A CA 1
ATOM 779 C C . SER A 1 96 ? -6.010 -4.471 12.255 1.00 80.06 96 SER A C 1
ATOM 781 O O . SER A 1 96 ? -4.833 -4.117 12.260 1.00 80.06 96 SER A O 1
ATOM 783 N N . LYS A 1 97 ? -6.990 -3.607 11.955 1.00 81.06 97 LYS A N 1
ATOM 784 C CA . LYS A 1 97 ? -6.732 -2.176 11.699 1.00 81.06 97 LYS A CA 1
ATOM 785 C C . LYS A 1 97 ? -6.006 -1.564 12.909 1.00 81.06 97 LYS A C 1
ATOM 787 O O . LYS A 1 97 ? -6.446 -1.756 14.040 1.00 81.06 97 LYS A O 1
ATOM 792 N N . VAL A 1 98 ? -4.901 -0.849 12.680 1.00 81.00 98 VAL A N 1
ATOM 793 C CA . VAL A 1 98 ? -4.115 -0.224 13.759 1.00 81.00 98 VAL A CA 1
ATOM 794 C C . VAL A 1 98 ? -4.874 0.988 14.294 1.00 81.00 98 VAL A C 1
ATOM 796 O O . VAL A 1 98 ? -5.016 1.998 13.606 1.00 81.00 98 VAL A O 1
ATOM 799 N N . VAL A 1 99 ? -5.394 0.874 15.513 1.00 84.19 99 VAL A N 1
ATOM 800 C CA . VAL A 1 99 ? -6.195 1.923 16.155 1.00 84.19 99 VAL A CA 1
ATOM 801 C C . VAL A 1 99 ? -5.273 2.862 16.922 1.00 84.19 99 VAL A C 1
ATOM 803 O O . VAL A 1 99 ? -4.472 2.406 17.732 1.00 84.19 99 VAL A O 1
ATOM 806 N N . TYR A 1 100 ? -5.402 4.168 16.686 1.00 84.75 100 TYR A N 1
ATOM 807 C CA . TYR A 1 100 ? -4.682 5.190 17.448 1.00 84.75 100 TYR A CA 1
ATOM 808 C C . TYR A 1 100 ? -5.566 5.825 18.524 1.00 84.75 100 TYR A C 1
ATOM 810 O O . TYR A 1 100 ? -5.158 5.941 19.676 1.00 84.75 100 TYR A O 1
ATOM 818 N N . LYS A 1 101 ? -6.790 6.226 18.160 1.00 85.69 101 LYS A N 1
ATOM 819 C CA . LYS A 1 101 ? -7.728 6.877 19.081 1.00 85.69 101 LYS A CA 1
ATOM 820 C C . LYS A 1 101 ? -9.184 6.575 18.718 1.00 85.69 101 LYS A C 1
ATOM 822 O O . LYS A 1 101 ? -9.513 6.331 17.558 1.00 85.69 101 LYS A O 1
ATOM 827 N N . TYR A 1 102 ? -10.027 6.650 19.742 1.00 86.31 102 TYR A N 1
ATOM 828 C CA . TYR A 1 102 ? -11.484 6.621 19.690 1.00 86.31 102 TYR A CA 1
ATOM 829 C C . TYR A 1 102 ? -12.040 8.055 19.662 1.00 86.31 102 TYR A C 1
ATOM 831 O O . TYR A 1 102 ? -11.659 8.880 20.503 1.00 86.31 102 TYR A O 1
ATOM 839 N N . ILE A 1 103 ? -12.875 8.375 18.666 1.00 82.44 103 ILE A N 1
ATOM 840 C CA . ILE A 1 103 ? -13.486 9.707 18.459 1.00 82.44 103 ILE A CA 1
ATOM 841 C C . ILE A 1 103 ? -15.011 9.585 18.300 1.00 82.44 103 ILE A C 1
ATOM 843 O O . ILE A 1 103 ? -15.497 8.525 17.852 1.00 82.44 103 ILE A O 1
#

Foldseek 3Di:
DDPLDDDDDPQADFDDPLSHDDPVCEVPPHDAQEPDPDHDDSAWRWYDDPQEIEIEGEEEPPDDPVVVVVVQVVCQVVVCVVSVGRYHYHYDYDHDDDGDGGD

Secondary structure (DSSP, 8-state):
--TT-PPP-SS--EE-HHHH--GGGBTTTB--SBSSSS---TTEEEEEETTEEEEEEEEETTS-HHHHHHHHHHHHHHHHHHHTS-EEEEEEEESS----EE-

Organism: Callorhinus ursinus (NCBI:txid34884)

InterPro domains:
  IPR026146 Small ribosomal subunit protein uS3m, metazoan [PF14955] (37-103)
  IPR026146 Small ribosomal subunit protein uS3m, metazoan [PTHR21244] (37-103)

pLDDT: mean 81.72, std 12.95, range [31.27, 96.38]

Radius of gyration: 16.37 Å; chains: 1; bounding box: 36×42×39 Å